Protein AF-A0A921B8Q2-F1 (afdb_monomer_lite)

pLDDT: mean 70.12, std 9.3, range [45.16, 84.38]

Radius of gyration: 13.74 Å; chains: 1; bounding box: 34×38×32 Å

Foldseek 3Di:
DAQDQDPVPGKGWDFDQDPVGTAIEIETFHPVLCVVQPNDCVVPDPPFDKDWDWAWDPVPDSPNYTYTYTAWIAGPVRDITGRDDPPPPPDDPCSPVPDDDDD

Secondary structure (DSSP, 8-state):
------TTTEEEEEEEEETTEEEEEEEEE-HHHHHHTT--TTTS-TT---EEEEEE-TT---SS-EEEEEEEEE-TTS-EEE-SPTTSS---SS-STTSPPP-

Sequence (103 aa):
MKVEWINPPAWVHVEVEDERGKTSGWLKAAPNTLIRNGITKTTLVPGTVIIVRGYQSKGGLCLPICIANGRDVTFPDGSKVFMGSSGTGAPRDGADPRESKRK

Structure (mmCIF, N/CA/C/O backbone):
data_AF-A0A921B8Q2-F1
#
_entry.id   AF-A0A921B8Q2-F1
#
loop_
_atom_site.group_PDB
_atom_site.id
_atom_site.type_symbol
_atom_site.label_atom_id
_atom_site.label_alt_id
_atom_site.label_comp_id
_atom_site.label_asym_id
_atom_site.label_entity_id
_atom_site.label_seq_id
_atom_site.pdbx_PDB_ins_code
_atom_site.Cartn_x
_atom_site.Cartn_y
_atom_site.Cartn_z
_atom_site.occupancy
_atom_site.B_iso_or_equiv
_atom_site.auth_seq_id
_atom_site.auth_comp_id
_atom_site.auth_asym_id
_atom_site.auth_atom_id
_atom_site.pdbx_PDB_model_num
ATOM 1 N N . MET A 1 1 ? -11.902 7.159 -3.413 1.00 52.06 1 MET A N 1
ATOM 2 C CA . MET A 1 1 ? -10.447 6.918 -3.252 1.00 52.06 1 MET A CA 1
ATOM 3 C C . MET A 1 1 ? -9.637 7.972 -4.011 1.00 52.06 1 MET A C 1
ATOM 5 O O . MET A 1 1 ? -9.746 8.042 -5.232 1.00 52.06 1 MET A O 1
ATOM 9 N N . LYS A 1 2 ? -8.827 8.786 -3.315 1.00 50.47 2 LYS A N 1
ATOM 10 C CA . LYS A 1 2 ? -7.986 9.847 -3.908 1.00 50.47 2 LYS A CA 1
ATOM 11 C C . LYS A 1 2 ? -6.516 9.590 -3.583 1.00 50.47 2 LYS A C 1
ATOM 13 O O . LYS A 1 2 ? -6.133 9.734 -2.439 1.00 50.47 2 LYS A O 1
ATOM 18 N N . VAL A 1 3 ? -5.694 9.258 -4.573 1.00 51.34 3 VAL A N 1
ATOM 19 C CA . VAL A 1 3 ? -4.275 8.923 -4.366 1.00 51.34 3 VAL A CA 1
ATOM 20 C C . VAL A 1 3 ? -3.416 10.169 -4.588 1.00 51.34 3 VAL A C 1
ATOM 22 O O . VAL A 1 3 ? -3.277 10.633 -5.719 1.00 51.34 3 VAL A O 1
ATOM 25 N N . GLU A 1 4 ? -2.833 10.719 -3.522 1.00 53.28 4 GLU A N 1
ATOM 26 C CA . GLU A 1 4 ? -1.941 11.883 -3.600 1.00 53.28 4 GLU A CA 1
ATOM 27 C C . GLU A 1 4 ? -0.479 11.485 -3.418 1.00 53.28 4 GLU A C 1
ATOM 29 O O . GLU A 1 4 ? -0.020 11.262 -2.307 1.00 53.28 4 GLU A O 1
ATOM 34 N N . TRP A 1 5 ? 0.271 11.456 -4.518 1.00 53.69 5 TRP A N 1
ATOM 35 C CA . TRP A 1 5 ? 1.705 11.172 -4.523 1.00 53.69 5 TRP A CA 1
ATOM 36 C C . TRP A 1 5 ? 2.518 12.353 -3.971 1.00 53.69 5 TRP A C 1
ATOM 38 O O . TRP A 1 5 ? 3.103 13.121 -4.738 1.00 53.69 5 TRP A O 1
ATOM 48 N N . ILE A 1 6 ? 2.559 12.508 -2.651 1.00 48.81 6 ILE A N 1
ATOM 49 C CA . ILE A 1 6 ? 3.406 13.503 -1.975 1.00 48.81 6 ILE A CA 1
ATOM 50 C C . ILE A 1 6 ? 4.785 12.873 -1.721 1.00 48.81 6 ILE A C 1
ATOM 52 O O . ILE A 1 6 ? 4.862 11.750 -1.250 1.00 48.81 6 ILE A O 1
ATOM 56 N N . ASN A 1 7 ? 5.875 13.549 -2.079 1.00 45.16 7 ASN A N 1
ATOM 57 C CA . ASN A 1 7 ? 7.258 13.041 -2.093 1.00 45.16 7 ASN A CA 1
ATOM 58 C C . ASN A 1 7 ? 8.128 13.692 -0.992 1.00 45.16 7 ASN A C 1
ATOM 60 O O . ASN A 1 7 ? 7.954 14.886 -0.764 1.00 45.16 7 ASN A O 1
ATOM 64 N N . PRO A 1 8 ? 9.181 13.024 -0.472 1.00 55.38 8 PRO A N 1
ATOM 65 C CA . PRO A 1 8 ? 9.198 11.727 0.195 1.00 55.38 8 PRO A CA 1
ATOM 66 C C . PRO A 1 8 ? 8.953 11.880 1.710 1.00 55.38 8 PRO A C 1
ATOM 68 O O . PRO A 1 8 ? 9.438 12.833 2.325 1.00 55.38 8 PRO A O 1
ATOM 71 N N . PRO A 1 9 ? 8.274 10.909 2.351 1.00 53.59 9 PRO A N 1
ATOM 72 C CA . PRO A 1 9 ? 7.857 9.590 1.842 1.00 53.59 9 PRO A CA 1
ATOM 73 C C . PRO A 1 9 ? 6.583 9.639 0.979 1.00 53.59 9 PRO A C 1
ATOM 75 O O . PRO A 1 9 ? 5.805 10.566 1.146 1.00 53.59 9 PRO A O 1
ATOM 78 N N . ALA A 1 10 ? 6.367 8.654 0.085 1.00 63.06 10 ALA A N 1
ATOM 79 C CA . ALA A 1 10 ? 5.138 8.562 -0.713 1.00 63.06 10 ALA A CA 1
ATOM 80 C C . ALA A 1 10 ? 3.954 8.267 0.207 1.00 63.06 10 ALA A C 1
ATOM 82 O O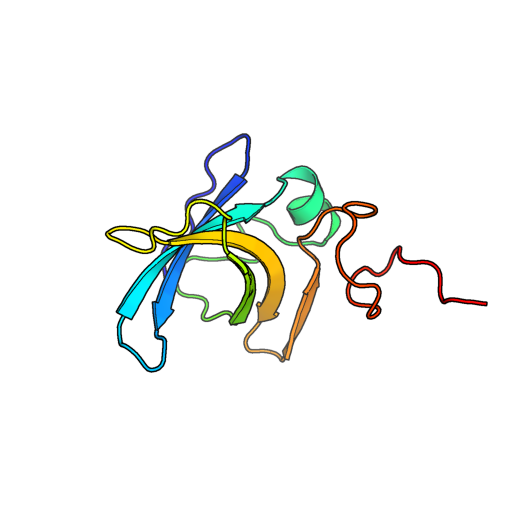 . ALA A 1 10 ? 3.896 7.222 0.862 1.00 63.06 10 ALA A O 1
ATOM 83 N N . TRP A 1 11 ? 3.018 9.201 0.245 1.00 66.81 11 TRP A N 1
ATOM 84 C CA . TRP A 1 11 ? 1.729 9.002 0.878 1.00 66.81 11 TRP A CA 1
ATOM 85 C C . TRP A 1 11 ? 0.725 8.540 -0.179 1.00 66.81 11 TRP A C 1
ATOM 87 O O . TRP A 1 11 ? 0.811 8.913 -1.343 1.00 66.81 11 TRP A O 1
ATOM 97 N N . VAL A 1 12 ? -0.195 7.669 0.204 1.00 67.12 12 VAL A N 1
ATOM 98 C CA . VAL A 1 12 ? -1.326 7.237 -0.612 1.00 67.12 12 VAL A CA 1
ATOM 99 C C . VAL A 1 12 ? -2.544 7.436 0.268 1.00 67.12 12 VAL A C 1
ATOM 101 O O . VAL A 1 12 ? -2.691 6.769 1.290 1.00 67.12 12 VAL A O 1
ATOM 104 N N . HIS A 1 13 ? -3.394 8.391 -0.088 1.00 68.19 13 HIS A N 1
ATOM 105 C CA . HIS A 1 13 ? -4.659 8.573 0.603 1.00 68.19 13 HIS A CA 1
ATOM 106 C C . HIS A 1 13 ? -5.672 7.557 0.064 1.00 68.19 13 HIS A C 1
ATOM 108 O O . HIS A 1 13 ? -5.804 7.333 -1.143 1.00 68.19 13 HIS A O 1
ATOM 114 N N . VAL A 1 14 ? -6.333 6.864 0.980 1.00 67.31 14 VAL A N 1
ATOM 115 C CA . VAL A 1 14 ? -7.283 5.800 0.680 1.00 67.31 14 VAL A CA 1
ATOM 116 C C . VAL A 1 14 ? -8.532 6.076 1.495 1.00 67.31 14 VAL A C 1
ATOM 118 O O . VAL A 1 14 ? -8.474 6.265 2.704 1.00 67.31 14 VAL A O 1
ATOM 121 N N . GLU A 1 15 ? -9.676 6.101 0.827 1.00 64.81 15 GLU A N 1
ATOM 122 C CA . GLU A 1 15 ? -10.954 6.026 1.528 1.00 64.81 15 GLU A CA 1
ATOM 123 C C . GLU A 1 15 ? -11.223 4.544 1.738 1.00 64.81 15 GLU A C 1
ATOM 125 O O . GLU A 1 15 ? -11.320 3.790 0.769 1.00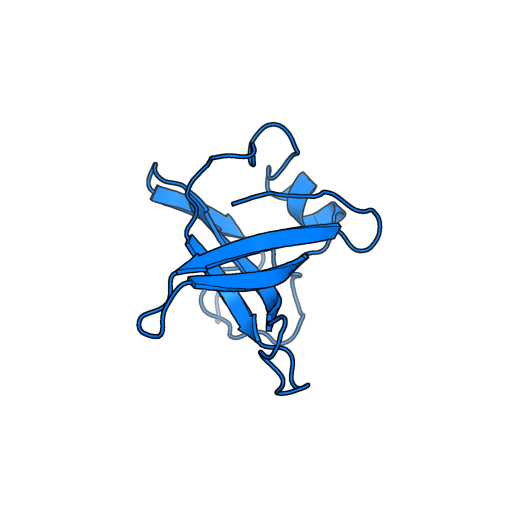 64.81 15 GLU A O 1
ATOM 130 N N . VAL A 1 16 ? -11.241 4.130 2.996 1.00 63.62 16 VAL A N 1
ATOM 131 C CA . VAL A 1 16 ? -11.435 2.747 3.410 1.00 63.62 16 VAL A CA 1
ATOM 132 C C . VAL A 1 16 ? -12.883 2.608 3.855 1.00 63.62 16 VAL A C 1
ATOM 134 O O . VAL A 1 16 ? -13.315 3.271 4.792 1.00 63.62 16 VAL A O 1
ATOM 137 N N . GLU A 1 17 ? -13.647 1.757 3.184 1.00 60.16 17 GLU A N 1
ATOM 138 C CA . GLU A 1 17 ? -14.920 1.270 3.712 1.00 60.16 17 GLU A CA 1
ATOM 139 C C . GLU A 1 17 ? -14.627 0.012 4.523 1.00 60.16 17 GLU A C 1
ATOM 141 O O . GLU A 1 17 ? -14.225 -1.005 3.963 1.00 60.16 17 GLU A O 1
ATOM 146 N N . ASP A 1 18 ? -14.753 0.114 5.844 1.00 58.28 18 ASP A N 1
ATOM 147 C CA . ASP A 1 18 ? -14.668 -1.026 6.759 1.00 58.28 18 ASP A CA 1
ATOM 148 C C . ASP A 1 18 ? -16.080 -1.410 7.236 1.00 58.28 18 ASP A C 1
ATOM 150 O O . ASP A 1 18 ? -17.040 -0.658 7.042 1.00 58.28 18 ASP A O 1
ATOM 154 N N . GLU A 1 19 ? -16.221 -2.540 7.928 1.00 55.88 19 GLU A N 1
ATOM 155 C CA . GLU A 1 19 ? -17.482 -2.999 8.540 1.00 55.88 19 GLU A CA 1
ATOM 156 C C . GLU A 1 19 ? -18.081 -1.967 9.519 1.00 55.88 19 GLU A C 1
ATOM 158 O O . GLU A 1 19 ? -19.263 -2.015 9.853 1.00 55.88 19 GLU A O 1
ATOM 163 N N . ARG A 1 20 ? -17.265 -1.004 9.967 1.00 59.06 20 ARG A N 1
ATOM 164 C CA . ARG A 1 20 ? -17.637 0.101 10.864 1.00 59.06 20 ARG A CA 1
ATOM 165 C C . ARG A 1 20 ? -18.008 1.402 10.135 1.00 59.06 20 ARG A C 1
ATOM 167 O O . ARG A 1 20 ? -18.337 2.381 10.801 1.00 59.06 20 ARG A O 1
ATOM 174 N N . GLY A 1 21 ? -17.960 1.430 8.800 1.00 60.84 21 GLY A N 1
ATOM 175 C CA . GLY A 1 21 ? -18.286 2.587 7.955 1.00 60.84 21 GLY A CA 1
ATOM 176 C C . GLY A 1 21 ? -17.110 3.123 7.121 1.00 60.84 21 GLY A C 1
ATOM 177 O O . GLY A 1 21 ? -16.020 2.552 7.089 1.00 60.84 21 GLY A O 1
ATOM 178 N N . LYS A 1 22 ? -17.335 4.252 6.430 1.00 60.06 22 LYS A N 1
ATOM 179 C CA . LYS A 1 22 ? -16.315 4.966 5.636 1.00 60.06 22 LYS A CA 1
ATOM 180 C C . LYS A 1 22 ? -15.324 5.681 6.563 1.00 60.06 22 LYS A C 1
ATOM 182 O O . LYS A 1 22 ? -15.705 6.611 7.267 1.00 60.06 22 LYS A O 1
ATOM 187 N N . THR A 1 23 ? -14.055 5.293 6.517 1.00 64.44 23 THR A N 1
ATOM 188 C CA . THR A 1 23 ? -12.941 5.936 7.224 1.00 64.44 23 THR A CA 1
ATOM 189 C C . THR A 1 23 ? -11.880 6.394 6.228 1.00 64.44 23 THR A C 1
ATOM 191 O O . THR A 1 23 ? -11.488 5.656 5.327 1.00 64.44 23 THR A O 1
ATOM 194 N N . SER A 1 24 ? -11.364 7.607 6.399 1.00 65.31 24 SER A N 1
ATOM 195 C CA . SER A 1 24 ? -10.249 8.109 5.592 1.00 65.31 24 SER A CA 1
ATOM 196 C C . SER A 1 24 ? -8.918 7.659 6.198 1.00 65.31 24 SER A C 1
ATOM 198 O O . SER A 1 24 ? -8.618 7.923 7.366 1.00 65.31 24 SER A O 1
ATOM 200 N N . GLY A 1 25 ? -8.116 6.951 5.407 1.00 69.94 25 GLY A N 1
ATOM 201 C CA . GLY A 1 25 ? -6.835 6.387 5.806 1.00 69.94 25 GLY A CA 1
ATOM 202 C C . GLY A 1 25 ? -5.687 6.918 4.957 1.00 69.94 25 GLY A C 1
ATOM 203 O O . GLY A 1 25 ? -5.780 7.040 3.738 1.00 69.94 25 GLY A O 1
ATOM 204 N 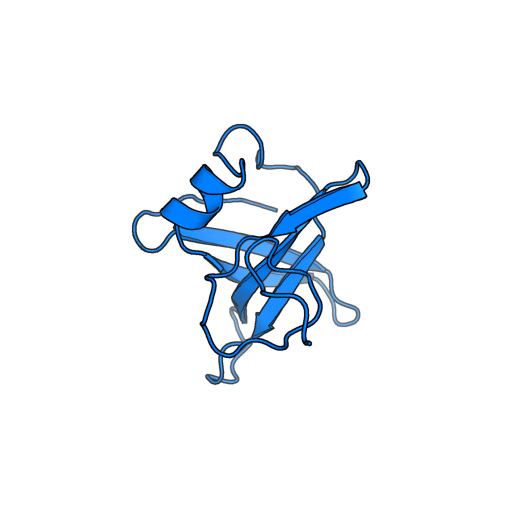N . TRP A 1 26 ? -4.566 7.206 5.599 1.00 72.56 26 TRP A N 1
ATOM 205 C CA . TRP A 1 26 ? -3.311 7.504 4.935 1.00 72.56 26 TRP A CA 1
ATOM 206 C C . TRP A 1 26 ? -2.390 6.300 5.016 1.00 72.56 26 TRP A C 1
ATOM 208 O O . TRP A 1 26 ? -2.041 5.808 6.092 1.00 72.56 26 TRP A O 1
ATOM 218 N N . LEU A 1 27 ? -1.974 5.845 3.847 1.00 74.81 27 LEU A N 1
ATOM 219 C CA . LEU A 1 27 ? -1.032 4.766 3.688 1.00 74.81 27 LEU A CA 1
ATOM 220 C C . LEU A 1 27 ? 0.337 5.342 3.350 1.00 74.81 27 LEU A C 1
ATOM 222 O O . LEU A 1 27 ? 0.489 6.134 2.421 1.00 74.81 27 LEU A O 1
ATOM 226 N N . LYS A 1 28 ? 1.349 4.920 4.091 1.00 74.75 28 LYS A N 1
ATOM 227 C CA . LYS A 1 28 ? 2.736 5.261 3.811 1.00 74.75 28 LYS A CA 1
ATOM 228 C C . LYS A 1 28 ? 3.394 4.130 3.030 1.00 74.75 28 LYS A C 1
ATOM 230 O O . LYS A 1 28 ? 3.318 2.967 3.435 1.00 74.75 28 LYS A O 1
ATOM 235 N N . ALA A 1 29 ? 4.071 4.481 1.943 1.00 72.62 29 ALA A N 1
ATOM 236 C CA . ALA A 1 29 ? 4.864 3.558 1.143 1.00 72.62 29 ALA A CA 1
ATOM 237 C C . ALA A 1 29 ? 6.188 4.207 0.709 1.00 72.62 29 ALA A C 1
ATOM 239 O O . ALA A 1 29 ? 6.325 5.429 0.622 1.00 72.62 29 ALA A O 1
ATOM 240 N N . ALA A 1 30 ? 7.204 3.385 0.454 1.00 74.06 30 ALA A N 1
ATOM 241 C CA . ALA A 1 30 ? 8.482 3.879 -0.046 1.00 74.06 30 ALA A CA 1
ATOM 242 C C . ALA A 1 30 ? 8.380 4.122 -1.568 1.00 74.06 30 ALA A C 1
ATOM 244 O O . ALA A 1 30 ? 8.118 3.166 -2.301 1.00 74.06 30 ALA A O 1
ATOM 245 N N . PRO A 1 31 ? 8.629 5.348 -2.077 1.00 70.62 31 PRO A N 1
ATOM 246 C CA . PRO A 1 31 ? 8.474 5.658 -3.503 1.00 70.62 31 PRO A CA 1
ATOM 247 C C . PRO A 1 31 ? 9.291 4.727 -4.410 1.00 70.62 31 PRO A C 1
ATOM 249 O O . PRO A 1 31 ? 8.785 4.206 -5.401 1.00 70.62 31 PRO A O 1
ATOM 252 N N . ASN A 1 32 ? 10.541 4.454 -4.023 1.00 73.88 32 ASN A N 1
ATOM 253 C CA . ASN A 1 32 ? 11.433 3.563 -4.765 1.00 73.88 32 ASN A CA 1
ATOM 254 C C . ASN A 1 32 ? 10.893 2.131 -4.844 1.00 73.88 32 ASN A C 1
ATOM 256 O O . ASN A 1 32 ? 11.081 1.461 -5.856 1.00 73.88 32 ASN A O 1
ATOM 260 N N . THR A 1 33 ? 10.217 1.662 -3.794 1.00 73.69 33 THR A N 1
ATOM 261 C CA . THR A 1 33 ? 9.592 0.338 -3.774 1.00 73.69 33 THR A CA 1
ATOM 262 C C . THR A 1 33 ? 8.405 0.285 -4.724 1.00 73.69 33 THR A C 1
ATOM 264 O O . THR A 1 33 ? 8.310 -0.652 -5.510 1.00 73.69 33 THR A O 1
ATOM 267 N N . LEU A 1 34 ? 7.540 1.303 -4.694 1.00 75.69 34 LEU A N 1
ATOM 268 C CA . LEU A 1 34 ? 6.383 1.392 -5.585 1.00 75.69 34 LEU A CA 1
ATOM 269 C C . LEU A 1 34 ? 6.817 1.321 -7.052 1.00 75.69 34 LEU A C 1
ATOM 271 O O . LEU A 1 34 ? 6.371 0.436 -7.777 1.00 75.69 34 LEU A O 1
ATOM 275 N N . ILE A 1 35 ? 7.773 2.166 -7.447 1.00 76.25 35 ILE A N 1
ATOM 276 C CA . ILE A 1 35 ? 8.283 2.213 -8.823 1.00 76.25 35 ILE A CA 1
ATOM 277 C C . ILE A 1 35 ? 8.916 0.874 -9.223 1.00 76.25 35 ILE A C 1
ATOM 279 O O . ILE A 1 35 ? 8.611 0.350 -10.291 1.00 76.25 35 ILE A O 1
ATOM 283 N N . ARG A 1 36 ? 9.762 0.285 -8.365 1.00 77.31 36 ARG A N 1
ATOM 284 C CA . ARG A 1 36 ? 10.415 -1.010 -8.647 1.00 77.31 36 ARG A CA 1
ATOM 285 C C . ARG A 1 36 ? 9.430 -2.158 -8.823 1.00 77.31 36 ARG A C 1
ATOM 287 O O . ARG A 1 36 ? 9.760 -3.121 -9.505 1.00 77.31 36 ARG A O 1
ATOM 294 N N . ASN A 1 37 ? 8.263 -2.066 -8.198 1.00 76.62 37 ASN A N 1
ATOM 295 C CA . ASN A 1 37 ? 7.236 -3.095 -8.272 1.00 76.62 37 ASN A CA 1
ATOM 296 C C . ASN A 1 37 ? 6.127 -2.738 -9.287 1.00 76.62 37 ASN A C 1
ATOM 298 O O . ASN A 1 37 ? 5.110 -3.417 -9.333 1.00 76.62 37 ASN A O 1
ATOM 302 N N . GLY A 1 38 ? 6.315 -1.704 -10.119 1.00 74.88 38 GLY A N 1
ATOM 303 C CA . GLY A 1 38 ? 5.379 -1.335 -11.191 1.00 74.88 38 GLY A CA 1
ATOM 304 C C . GLY A 1 38 ? 4.175 -0.498 -10.741 1.00 74.88 38 GLY A C 1
ATOM 305 O O . GLY A 1 38 ? 3.273 -0.229 -11.535 1.00 74.88 38 GLY A O 1
ATOM 306 N N . ILE A 1 39 ? 4.158 -0.039 -9.487 1.00 74.94 39 ILE A N 1
ATOM 307 C CA . ILE A 1 39 ? 3.165 0.919 -8.999 1.00 74.94 39 ILE A CA 1
ATOM 308 C C . ILE A 1 39 ? 3.663 2.325 -9.330 1.00 74.94 39 ILE A C 1
ATOM 310 O O . ILE A 1 39 ? 4.573 2.862 -8.697 1.00 74.94 39 ILE A O 1
ATOM 314 N N . THR A 1 40 ? 3.046 2.936 -10.328 1.00 71.75 40 THR A N 1
ATOM 315 C CA . THR A 1 40 ? 3.323 4.290 -10.790 1.00 71.75 40 THR A CA 1
ATOM 316 C C . THR A 1 40 ? 2.042 5.116 -10.724 1.00 71.75 40 THR A C 1
ATOM 318 O O . THR A 1 40 ? 0.943 4.600 -10.506 1.00 71.75 40 THR A O 1
ATOM 321 N N . LYS A 1 41 ? 2.161 6.425 -10.966 1.00 66.81 41 LYS A N 1
ATOM 322 C CA . LYS A 1 41 ? 1.000 7.321 -11.088 1.00 66.81 41 LYS A CA 1
ATOM 323 C C . LYS A 1 41 ? 0.005 6.876 -12.168 1.00 66.81 41 LYS A C 1
ATOM 325 O O . LYS A 1 41 ? -1.159 7.247 -12.093 1.00 66.81 41 LYS A O 1
ATOM 330 N N . THR A 1 42 ? 0.464 6.119 -13.166 1.00 69.50 42 THR A N 1
ATOM 331 C CA . THR A 1 42 ? -0.366 5.638 -14.276 1.00 69.50 42 THR A CA 1
ATOM 332 C C . THR A 1 42 ? -1.032 4.298 -13.989 1.00 69.50 42 THR A C 1
ATOM 334 O O . THR A 1 42 ? -2.058 4.016 -14.594 1.00 69.50 42 THR A O 1
ATOM 337 N N . THR A 1 43 ? -0.487 3.473 -13.089 1.00 70.12 43 THR A N 1
ATOM 338 C CA . THR A 1 43 ? -1.114 2.195 -12.712 1.00 70.12 43 THR A CA 1
ATOM 339 C C . THR A 1 43 ? -2.082 2.356 -11.544 1.00 70.12 43 THR A C 1
ATOM 341 O O . THR A 1 43 ? -3.113 1.692 -11.498 1.00 70.12 43 THR A O 1
ATOM 344 N N . LEU A 1 44 ? -1.807 3.290 -10.630 1.00 70.00 44 LEU A N 1
ATOM 345 C CA . LEU A 1 44 ? -2.666 3.600 -9.488 1.00 70.00 44 LEU A CA 1
ATOM 346 C C . LEU A 1 44 ? -3.411 4.926 -9.723 1.00 70.00 44 LEU A C 1
ATOM 348 O O . LEU A 1 44 ? -3.139 5.942 -9.076 1.00 70.00 44 LEU A O 1
ATOM 352 N N . VAL A 1 45 ? -4.316 4.919 -10.709 1.00 68.38 45 VAL A N 1
ATOM 353 C CA . VAL A 1 45 ? -5.122 6.094 -11.076 1.00 68.38 45 VAL A CA 1
ATOM 354 C C . VAL A 1 45 ? -6.214 6.383 -10.035 1.00 68.38 45 VAL A C 1
ATOM 356 O O . VAL A 1 45 ? -6.772 5.455 -9.441 1.00 68.38 45 VAL A O 1
ATOM 359 N N . PRO A 1 46 ? -6.553 7.664 -9.787 1.00 66.50 46 PRO A N 1
ATOM 360 C CA . PRO A 1 46 ? -7.712 8.016 -8.974 1.00 66.50 46 PRO A CA 1
ATOM 361 C C . PRO A 1 46 ? -8.990 7.364 -9.520 1.00 66.50 46 PRO A C 1
ATOM 363 O O . PRO A 1 46 ? -9.240 7.404 -10.721 1.00 66.50 46 PRO A O 1
ATOM 366 N N . GLY A 1 47 ? -9.794 6.774 -8.634 1.00 65.94 47 GLY A N 1
ATOM 367 C CA . GLY A 1 47 ? -11.004 6.031 -9.008 1.00 65.94 47 GLY A CA 1
ATOM 368 C C . GLY A 1 47 ? -10.816 4.515 -9.134 1.00 65.94 47 GLY A C 1
ATOM 369 O O . GLY A 1 47 ? -11.814 3.798 -9.117 1.00 65.94 47 GLY A O 1
ATOM 370 N N . THR A 1 48 ? -9.581 4.001 -9.174 1.00 72.31 48 THR A N 1
ATOM 371 C CA . THR A 1 48 ? -9.346 2.551 -9.089 1.00 72.31 48 THR A CA 1
ATOM 372 C C . THR A 1 48 ? -9.703 2.046 -7.697 1.00 72.31 48 THR A C 1
ATOM 374 O O . THR A 1 48 ? -9.169 2.526 -6.700 1.00 72.31 48 THR A O 1
ATOM 377 N N . VAL A 1 49 ? -10.581 1.047 -7.628 1.00 74.00 49 VAL A N 1
ATOM 378 C CA . VAL A 1 49 ? -10.870 0.328 -6.385 1.00 74.00 49 VAL A CA 1
ATOM 379 C C . VAL A 1 49 ? -9.756 -0.686 -6.162 1.00 74.00 49 VAL A C 1
ATOM 381 O O . VAL A 1 49 ? -9.549 -1.564 -6.989 1.00 74.00 49 VAL A O 1
ATOM 384 N N . ILE A 1 50 ? -9.018 -0.570 -5.065 1.00 76.69 50 ILE A N 1
ATOM 385 C CA . ILE A 1 50 ? -7.969 -1.531 -4.713 1.00 76.69 50 ILE A CA 1
ATOM 386 C C . ILE A 1 50 ? -8.178 -2.045 -3.298 1.00 76.69 50 ILE A C 1
ATOM 388 O O . ILE A 1 50 ? -8.712 -1.343 -2.441 1.00 76.69 50 ILE A O 1
ATOM 392 N N . ILE A 1 51 ? -7.695 -3.255 -3.041 1.00 79.69 51 ILE A N 1
ATOM 393 C CA . ILE A 1 51 ? -7.621 -3.805 -1.689 1.00 79.69 51 ILE A CA 1
ATOM 394 C C . ILE A 1 51 ? -6.198 -3.599 -1.194 1.00 79.69 51 ILE A C 1
ATOM 396 O O . ILE A 1 51 ? -5.249 -4.099 -1.800 1.00 79.69 51 ILE A O 1
ATOM 400 N N . VAL A 1 52 ? -6.051 -2.874 -0.089 1.00 77.62 52 VAL A N 1
ATOM 401 C CA . VAL A 1 52 ? -4.749 -2.628 0.531 1.00 77.62 52 VAL A CA 1
ATOM 402 C C . VAL A 1 52 ? -4.626 -3.465 1.792 1.00 77.62 52 VAL A C 1
ATOM 404 O O . VAL A 1 52 ? -5.443 -3.350 2.704 1.00 77.62 52 VAL A O 1
ATOM 407 N N . ARG A 1 53 ? -3.572 -4.274 1.877 1.00 79.75 53 ARG A N 1
ATOM 408 C CA . ARG A 1 53 ? -3.131 -4.869 3.139 1.00 79.75 53 ARG A CA 1
ATOM 409 C C . ARG A 1 53 ? -2.001 -4.037 3.708 1.00 79.75 53 ARG A C 1
ATOM 411 O O . ARG A 1 53 ? -1.052 -3.679 3.010 1.00 79.75 53 ARG A O 1
ATOM 418 N N . GLY A 1 54 ? -2.093 -3.737 4.993 1.00 79.81 54 GLY A N 1
ATOM 419 C CA . GLY A 1 54 ? -1.118 -2.913 5.682 1.00 79.81 54 GLY A CA 1
ATOM 420 C C . GLY A 1 54 ? -1.164 -3.102 7.187 1.00 79.81 54 GLY A C 1
ATOM 421 O O . GLY A 1 54 ? -2.039 -3.777 7.724 1.00 79.81 54 GLY A O 1
ATOM 422 N N . TYR A 1 55 ? -0.196 -2.491 7.856 1.00 78.50 55 TYR A N 1
ATOM 423 C CA . TYR A 1 55 ? -0.073 -2.506 9.306 1.00 78.50 55 TYR A CA 1
ATOM 424 C C . TYR A 1 55 ? -0.422 -1.130 9.848 1.00 78.50 55 TYR A C 1
ATOM 426 O O . TYR A 1 55 ? 0.207 -0.135 9.475 1.00 78.50 55 TYR A O 1
ATOM 434 N N . GLN A 1 56 ? -1.413 -1.071 10.733 1.00 75.81 56 GLN A N 1
ATOM 435 C CA . GLN A 1 56 ? -1.783 0.161 11.415 1.00 75.81 56 GLN A CA 1
ATOM 436 C C . GLN A 1 56 ? -0.594 0.702 12.221 1.00 75.81 56 GLN A C 1
ATOM 438 O O . GLN A 1 56 ? 0.176 -0.050 12.825 1.00 75.81 56 GLN A O 1
ATOM 443 N N . SER A 1 57 ? -0.432 2.023 12.222 1.00 73.75 57 SER A N 1
ATOM 444 C CA . SER A 1 57 ? 0.553 2.688 13.067 1.00 73.75 57 SER A CA 1
ATOM 445 C C . SER A 1 57 ? 0.276 2.405 14.546 1.00 73.75 57 SER A C 1
ATOM 447 O O . SER A 1 57 ? -0.870 2.427 14.994 1.00 73.75 57 SER A O 1
ATOM 449 N N . LYS A 1 58 ? 1.343 2.223 15.334 1.00 68.06 58 LYS A N 1
ATOM 450 C CA . LYS A 1 58 ? 1.262 2.016 16.792 1.00 68.06 58 LYS A CA 1
ATOM 451 C C . LYS A 1 58 ? 0.650 3.199 17.552 1.00 68.06 58 LYS A C 1
ATOM 453 O O . LYS A 1 58 ? 0.308 3.043 18.715 1.00 68.06 58 LYS A O 1
ATOM 458 N N . GLY A 1 59 ? 0.510 4.362 16.910 1.00 66.50 59 GLY A N 1
ATOM 459 C CA . GLY A 1 59 ? -0.078 5.563 17.509 1.00 66.50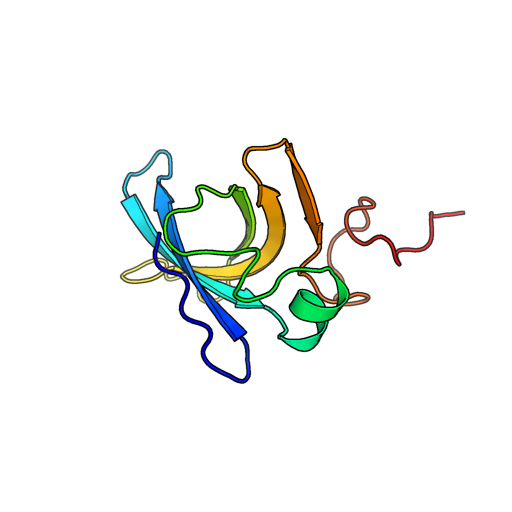 59 GLY A CA 1
ATOM 460 C C . GLY A 1 59 ? -1.557 5.437 17.896 1.00 66.50 59 GLY A C 1
ATOM 461 O O . GLY A 1 59 ? -2.074 6.350 18.528 1.00 66.50 59 GLY A O 1
ATOM 462 N N . GLY A 1 60 ? -2.237 4.341 17.530 1.00 56.62 60 G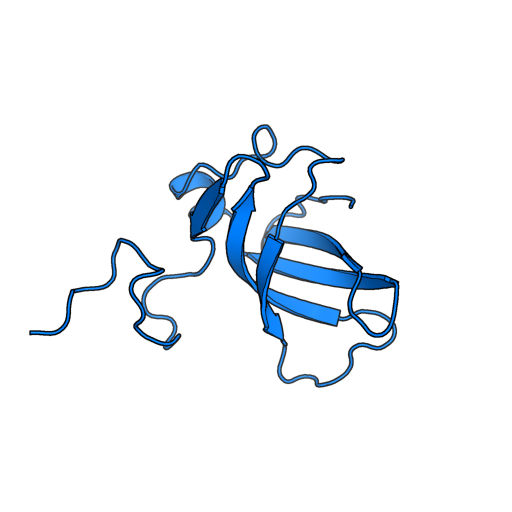LY A N 1
ATOM 463 C CA . GLY A 1 60 ? -3.538 3.929 18.082 1.00 56.62 60 GLY A CA 1
ATOM 464 C C . GLY A 1 60 ? -4.748 4.795 17.714 1.00 56.62 60 GLY A C 1
ATOM 465 O O . GLY A 1 60 ? -5.882 4.337 17.818 1.00 56.62 60 GLY A O 1
ATOM 466 N N . LEU A 1 61 ? -4.540 6.020 17.238 1.00 58.66 61 LEU A N 1
ATOM 467 C CA . LEU A 1 61 ? -5.609 6.942 16.882 1.00 58.66 61 LEU A CA 1
ATOM 468 C C . LEU A 1 61 ? -5.951 6.795 15.399 1.00 58.66 61 LEU A C 1
ATOM 470 O O . LEU A 1 61 ? -5.204 7.211 14.520 1.00 58.66 61 LEU A O 1
ATOM 474 N N . CYS A 1 62 ? -7.106 6.181 15.154 1.00 64.12 62 CYS A N 1
ATOM 475 C CA . CYS A 1 62 ? -7.809 6.150 13.870 1.00 64.12 62 CYS A CA 1
ATOM 476 C C . CYS A 1 62 ? -8.890 7.245 13.798 1.00 64.12 62 CYS A C 1
ATOM 478 O O . CYS A 1 62 ? -9.913 7.088 13.142 1.00 64.12 62 CYS A O 1
ATOM 480 N N . LEU A 1 63 ? -8.689 8.344 14.529 1.00 62.00 63 LEU A N 1
ATOM 481 C CA . LEU A 1 63 ? -9.630 9.453 14.640 1.00 62.00 63 LEU A CA 1
ATOM 482 C C . LEU A 1 63 ? -8.836 10.767 14.601 1.00 62.00 63 LEU A C 1
ATOM 484 O O . LEU A 1 63 ? -7.971 10.953 15.458 1.00 62.00 63 LEU A O 1
ATOM 488 N N . PRO A 1 64 ? -9.073 11.673 13.634 1.00 65.75 64 PRO A N 1
ATOM 489 C CA . PRO A 1 64 ? -9.996 11.573 12.491 1.00 65.75 64 PRO A CA 1
ATOM 490 C C . PRO A 1 64 ? -9.427 10.785 11.293 1.00 65.75 64 PRO A C 1
ATOM 492 O O . PRO A 1 64 ? -10.111 10.616 10.289 1.00 65.75 64 PRO A O 1
ATOM 495 N N . ILE A 1 65 ? -8.164 10.357 11.369 1.00 69.06 65 ILE A N 1
ATOM 496 C CA . ILE A 1 65 ? -7.399 9.781 10.261 1.00 69.06 65 ILE A CA 1
ATOM 497 C C . ILE A 1 65 ? -6.674 8.525 10.746 1.00 69.06 65 ILE A C 1
ATOM 499 O O . ILE A 1 65 ? -5.927 8.580 11.721 1.00 69.06 65 ILE A O 1
ATOM 503 N N . CYS A 1 66 ? -6.826 7.410 10.034 1.00 72.81 66 CYS A N 1
ATOM 504 C CA . CYS A 1 66 ? -5.989 6.231 10.245 1.00 72.81 66 CYS A CA 1
ATOM 505 C C . CYS A 1 66 ? -4.663 6.375 9.501 1.00 72.81 66 CYS A C 1
ATOM 507 O O . CYS A 1 66 ? -4.652 6.682 8.314 1.00 72.81 66 CYS A O 1
ATOM 509 N N . ILE A 1 67 ? -3.543 6.081 10.160 1.00 76.75 67 ILE A N 1
ATOM 510 C CA . ILE A 1 67 ? -2.239 5.975 9.494 1.00 76.75 67 ILE A CA 1
ATOM 511 C C . ILE A 1 67 ? -1.817 4.510 9.485 1.00 76.75 67 ILE A C 1
ATOM 513 O O . ILE A 1 67 ? -1.781 3.865 10.535 1.00 76.75 67 ILE A O 1
ATOM 517 N N . ALA A 1 68 ? -1.455 3.994 8.315 1.00 77.44 68 ALA A N 1
ATOM 518 C CA . ALA A 1 68 ? -0.968 2.632 8.140 1.00 77.44 68 ALA A CA 1
ATOM 519 C C . ALA A 1 68 ? 0.262 2.588 7.226 1.00 77.44 68 ALA A C 1
ATOM 521 O O . ALA A 1 68 ? 0.451 3.437 6.357 1.00 77.44 68 ALA A O 1
ATOM 522 N N . ASN A 1 69 ? 1.103 1.573 7.402 1.00 78.69 69 ASN A N 1
ATOM 523 C CA . ASN A 1 69 ? 2.140 1.228 6.434 1.00 78.69 69 ASN A CA 1
ATOM 524 C C . ASN A 1 69 ? 1.596 0.182 5.467 1.00 78.69 69 ASN A C 1
ATOM 526 O O . ASN A 1 69 ? 1.110 -0.865 5.899 1.00 78.69 69 ASN A O 1
ATOM 530 N N . GLY A 1 70 ? 1.702 0.452 4.170 1.00 77.56 70 GLY A N 1
ATOM 531 C CA . GLY A 1 70 ? 1.271 -0.480 3.136 1.00 77.56 70 GLY A CA 1
ATOM 532 C C . GLY A 1 70 ? 2.208 -1.662 2.981 1.00 77.56 70 GLY A C 1
ATOM 533 O O . GLY A 1 70 ? 3.430 -1.515 3.020 1.00 77.56 70 GLY A O 1
ATOM 534 N N . ARG A 1 71 ? 1.623 -2.841 2.788 1.00 82.38 71 ARG A N 1
ATOM 535 C CA . ARG A 1 71 ? 2.341 -4.086 2.538 1.00 82.38 71 ARG A CA 1
ATOM 536 C C . ARG A 1 71 ? 2.148 -4.554 1.108 1.00 82.38 71 ARG A C 1
ATOM 538 O O . ARG A 1 71 ? 3.134 -4.738 0.401 1.00 82.38 71 ARG A O 1
ATOM 545 N N . ASP A 1 72 ? 0.902 -4.718 0.689 1.00 82.75 72 ASP A N 1
ATOM 546 C CA . ASP A 1 72 ? 0.535 -5.167 -0.647 1.00 82.75 72 ASP A CA 1
ATOM 547 C C . ASP A 1 72 ? -0.771 -4.519 -1.105 1.00 82.75 72 ASP A C 1
ATOM 549 O O . ASP A 1 72 ? -1.633 -4.154 -0.301 1.00 82.75 72 ASP A O 1
ATOM 553 N N . VAL A 1 73 ? -0.884 -4.363 -2.419 1.00 80.19 73 VAL A N 1
ATOM 554 C CA . VAL A 1 73 ? -2.086 -3.902 -3.106 1.00 80.19 73 VAL A CA 1
ATOM 555 C C . VAL A 1 73 ? -2.581 -5.000 -4.019 1.00 80.19 73 VAL A C 1
ATOM 557 O O . VAL A 1 73 ? -1.804 -5.592 -4.761 1.00 80.19 73 VAL A O 1
ATOM 560 N N . THR A 1 74 ? -3.884 -5.249 -3.970 1.00 84.12 74 THR A N 1
ATOM 561 C CA . THR A 1 74 ? -4.592 -6.097 -4.927 1.00 84.12 74 THR A CA 1
ATOM 562 C C . THR A 1 74 ? -5.458 -5.215 -5.813 1.00 84.12 74 THR A C 1
ATOM 564 O O . THR A 1 74 ? -6.259 -4.427 -5.303 1.00 84.12 74 THR A O 1
ATOM 567 N N . PHE A 1 75 ? -5.287 -5.344 -7.121 1.00 83.62 75 PHE A N 1
ATOM 568 C CA . PHE A 1 75 ? -6.081 -4.651 -8.129 1.00 83.62 75 PHE A CA 1
ATOM 569 C C . PHE A 1 75 ? -7.374 -5.426 -8.449 1.00 83.62 75 PHE A C 1
ATOM 571 O O . PHE A 1 75 ? -7.476 -6.612 -8.117 1.00 83.62 75 PHE A O 1
ATOM 578 N N . PRO A 1 76 ? -8.369 -4.790 -9.101 1.00 79.69 76 PRO A N 1
ATOM 579 C CA . PRO A 1 76 ? -9.625 -5.444 -9.486 1.00 79.69 76 PRO A CA 1
ATOM 580 C C . PRO A 1 76 ? -9.458 -6.671 -10.384 1.00 79.69 76 PRO A C 1
ATOM 582 O O . PRO A 1 76 ? -10.288 -7.572 -10.350 1.00 79.69 76 PRO A O 1
ATOM 585 N N . ASP A 1 77 ? -8.388 -6.711 -11.180 1.00 82.56 77 ASP A N 1
ATOM 586 C CA . ASP A 1 77 ? -8.044 -7.842 -12.049 1.00 82.56 77 ASP A CA 1
ATOM 587 C C . ASP A 1 77 ? -7.457 -9.043 -11.278 1.00 82.56 77 ASP A C 1
ATOM 589 O O . ASP A 1 77 ? -7.123 -10.066 -11.871 1.00 82.56 77 ASP A O 1
ATOM 593 N N . GLY A 1 78 ? -7.324 -8.926 -9.952 1.00 82.69 78 GLY A N 1
ATOM 594 C CA . GLY A 1 78 ? -6.747 -9.938 -9.073 1.00 82.69 78 GLY A CA 1
ATOM 595 C C . GLY A 1 78 ? -5.223 -9.887 -8.981 1.00 82.69 78 GLY A C 1
ATOM 596 O O . GLY A 1 78 ? -4.645 -10.609 -8.162 1.00 82.69 78 GLY A O 1
ATOM 597 N N . SER A 1 79 ? -4.555 -9.030 -9.760 1.00 83.50 79 SER A N 1
ATOM 598 C CA . SER A 1 79 ? -3.107 -8.863 -9.677 1.00 83.50 79 SER A CA 1
ATOM 599 C C . SER A 1 79 ? -2.711 -8.272 -8.323 1.00 83.50 79 SER A C 1
ATOM 601 O O . SER A 1 79 ? -3.386 -7.405 -7.759 1.00 83.50 79 SER A O 1
ATOM 603 N N . LYS A 1 80 ? -1.613 -8.785 -7.760 1.00 84.38 80 LYS A N 1
ATOM 604 C CA . LYS A 1 80 ? -1.095 -8.380 -6.450 1.00 84.38 80 LYS A CA 1
ATOM 605 C C . LYS A 1 80 ? 0.296 -7.807 -6.595 1.00 84.38 80 LYS A C 1
ATOM 607 O O . LYS A 1 80 ? 1.161 -8.419 -7.218 1.00 84.38 80 LYS A O 1
ATOM 612 N N . VAL A 1 81 ? 0.520 -6.664 -5.962 1.00 82.56 81 VAL A N 1
ATOM 613 C CA . VAL A 1 81 ? 1.808 -5.986 -5.980 1.00 82.56 81 VAL A CA 1
ATOM 614 C C . VAL A 1 81 ? 2.259 -5.678 -4.563 1.00 82.56 81 VAL A C 1
ATOM 616 O O . VAL A 1 81 ? 1.577 -4.997 -3.798 1.00 82.56 81 VAL A O 1
ATOM 619 N N . PHE A 1 82 ? 3.446 -6.174 -4.222 1.00 82.62 82 PHE A N 1
ATOM 620 C CA . PHE A 1 82 ? 4.103 -5.857 -2.964 1.00 82.62 82 PHE A CA 1
ATOM 621 C C . PHE A 1 82 ? 4.546 -4.389 -2.966 1.00 82.62 82 PHE A C 1
ATOM 623 O O . PHE A 1 82 ? 5.144 -3.908 -3.922 1.00 82.62 82 PHE A O 1
ATOM 630 N N . MET A 1 83 ? 4.267 -3.659 -1.896 1.00 78.06 83 MET A N 1
ATOM 631 C CA . MET A 1 83 ? 4.657 -2.255 -1.696 1.00 78.06 83 MET A CA 1
ATOM 632 C C . MET A 1 83 ? 5.432 -2.031 -0.393 1.00 78.06 83 MET A C 1
ATOM 634 O O . MET A 1 83 ? 5.893 -0.918 -0.130 1.00 78.06 83 MET A O 1
ATOM 638 N N . GLY A 1 84 ? 5.598 -3.085 0.409 1.00 74.88 84 GLY A N 1
ATOM 639 C CA . GLY A 1 84 ? 6.422 -3.076 1.607 1.00 74.88 84 GLY A CA 1
ATOM 640 C C . GLY A 1 84 ? 7.918 -3.040 1.292 1.00 74.88 84 GLY A C 1
ATOM 641 O O . GLY A 1 84 ? 8.368 -3.346 0.189 1.00 74.88 84 GLY A O 1
ATOM 642 N N . SER A 1 85 ? 8.724 -2.671 2.284 1.00 70.31 85 SER A N 1
ATOM 643 C CA . SER A 1 85 ? 10.179 -2.803 2.180 1.00 70.31 85 SER A CA 1
ATOM 644 C C . SER A 1 85 ? 10.623 -4.184 2.656 1.00 70.31 85 SER A C 1
ATOM 646 O O . SER A 1 85 ? 10.173 -4.664 3.701 1.00 70.31 85 SER A O 1
ATOM 648 N N . SER A 1 86 ? 11.553 -4.787 1.917 1.00 69.94 86 SER A N 1
ATOM 649 C CA . SER A 1 86 ? 12.218 -6.035 2.293 1.00 69.94 86 SER A CA 1
ATOM 650 C C . SER A 1 86 ? 12.996 -5.877 3.605 1.00 69.94 86 SER A C 1
ATOM 652 O O . SER A 1 86 ? 13.488 -4.789 3.911 1.00 69.94 86 SER A O 1
ATOM 654 N N . GLY A 1 87 ? 13.105 -6.954 4.389 1.00 67.69 87 GLY A N 1
ATOM 655 C CA . GLY A 1 87 ? 13.933 -6.991 5.607 1.00 67.69 87 GLY A CA 1
ATOM 656 C C . GLY A 1 87 ? 13.416 -6.170 6.797 1.00 67.69 87 GLY A C 1
ATOM 657 O O . GLY A 1 87 ? 14.134 -5.999 7.774 1.00 67.69 87 GLY A O 1
ATOM 658 N N . THR A 1 88 ? 12.176 -5.680 6.754 1.00 65.94 88 THR A N 1
ATOM 659 C CA . THR A 1 88 ? 11.588 -4.811 7.795 1.00 65.94 88 THR A CA 1
ATOM 660 C C . THR A 1 88 ? 11.074 -5.545 9.037 1.00 65.94 88 THR A C 1
ATOM 662 O O . THR A 1 88 ? 10.459 -4.931 9.906 1.00 65.94 88 THR A O 1
ATOM 665 N N . GLY A 1 89 ? 11.295 -6.860 9.132 1.00 66.94 89 GLY A N 1
ATOM 666 C CA . GLY A 1 89 ? 10.761 -7.688 10.218 1.00 66.94 89 GLY A CA 1
ATOM 667 C C . GLY A 1 89 ? 9.265 -7.998 10.096 1.00 66.94 89 GLY A C 1
ATOM 668 O O . GLY A 1 89 ? 8.687 -8.548 11.029 1.00 66.94 89 GLY A O 1
ATOM 669 N N . ALA A 1 90 ? 8.634 -7.672 8.960 1.00 69.69 90 ALA A N 1
ATOM 670 C CA . ALA A 1 90 ? 7.295 -8.159 8.643 1.00 69.69 90 ALA A CA 1
ATOM 671 C C . ALA A 1 90 ? 7.278 -9.706 8.576 1.00 69.69 90 ALA A C 1
ATOM 673 O O . ALA A 1 90 ? 8.305 -10.307 8.245 1.00 69.69 90 ALA A O 1
ATOM 674 N N . PRO A 1 91 ? 6.136 -10.357 8.879 1.00 72.44 91 PRO A N 1
ATOM 675 C CA . PRO A 1 91 ? 5.985 -11.803 8.762 1.00 72.44 91 PRO A CA 1
ATOM 676 C C . PRO A 1 91 ? 6.440 -12.342 7.405 1.00 72.44 91 PRO A C 1
ATOM 678 O O . PRO A 1 91 ? 6.117 -11.766 6.361 1.00 72.44 91 PRO A O 1
ATOM 681 N N . ARG A 1 92 ? 7.153 -13.473 7.456 1.00 74.81 92 ARG A N 1
ATOM 682 C CA . ARG A 1 92 ? 7.623 -14.204 6.280 1.00 74.81 92 ARG A CA 1
ATOM 683 C C . ARG A 1 92 ? 6.528 -15.110 5.727 1.00 74.81 92 ARG A C 1
ATOM 685 O O . ARG A 1 92 ? 6.408 -16.253 6.163 1.00 74.81 92 ARG A O 1
ATOM 692 N N . ASP A 1 93 ? 5.701 -14.599 4.827 1.00 80.31 93 ASP A N 1
ATOM 693 C CA . ASP A 1 93 ? 4.590 -15.343 4.210 1.00 80.31 93 ASP A CA 1
ATOM 694 C C . ASP A 1 93 ? 4.661 -15.394 2.675 1.00 80.31 93 ASP A C 1
ATOM 696 O O . ASP A 1 93 ? 3.695 -15.794 2.025 1.00 80.31 93 ASP A O 1
ATOM 700 N N . GLY A 1 94 ? 5.795 -15.000 2.084 1.00 79.44 94 GLY A N 1
ATOM 701 C CA . GLY A 1 94 ? 5.991 -15.012 0.635 1.00 79.44 94 GLY A CA 1
ATOM 702 C C . GLY A 1 94 ? 5.359 -13.836 -0.110 1.00 79.44 94 GLY A C 1
ATOM 703 O O . GLY A 1 94 ? 5.392 -13.827 -1.339 1.00 79.44 94 GLY A O 1
ATOM 704 N N . ALA A 1 95 ? 4.810 -12.835 0.591 1.00 77.81 95 ALA A N 1
ATOM 705 C CA . ALA A 1 95 ? 4.336 -11.602 -0.041 1.00 77.81 95 ALA A CA 1
ATOM 706 C C . ALA A 1 95 ? 5.480 -10.750 -0.623 1.00 77.81 95 ALA A C 1
ATOM 708 O O . ALA A 1 95 ? 5.271 -10.042 -1.606 1.00 77.81 95 ALA A O 1
ATOM 709 N N . ASP A 1 96 ? 6.682 -10.809 -0.036 1.00 79.19 96 ASP A N 1
ATOM 710 C CA . ASP A 1 96 ? 7.878 -10.200 -0.620 1.00 79.19 96 ASP A CA 1
ATOM 711 C C . ASP A 1 96 ? 8.528 -11.192 -1.602 1.00 79.19 96 ASP A C 1
ATOM 713 O O . ASP A 1 96 ? 9.048 -12.220 -1.167 1.00 79.19 96 ASP A O 1
ATOM 717 N N . PRO A 1 97 ? 8.575 -10.904 -2.916 1.00 76.06 97 PRO A N 1
ATOM 718 C CA . PRO A 1 97 ? 9.205 -11.796 -3.892 1.00 76.06 97 PRO A CA 1
ATOM 719 C C . PRO A 1 97 ? 10.718 -11.965 -3.675 1.00 76.06 97 PRO A C 1
ATOM 721 O O . PRO A 1 97 ? 11.328 -12.854 -4.267 1.00 76.06 97 PRO A O 1
ATOM 724 N N . ARG A 1 98 ? 11.340 -11.110 -2.853 1.00 77.38 98 ARG A N 1
ATOM 725 C CA . ARG A 1 98 ? 12.764 -11.170 -2.487 1.00 77.38 98 ARG A CA 1
ATOM 726 C C . ARG A 1 98 ? 13.003 -11.930 -1.185 1.00 77.38 98 ARG A C 1
ATOM 728 O O . ARG A 1 98 ? 14.150 -12.072 -0.762 1.00 77.38 98 ARG A O 1
ATOM 735 N N . GLU A 1 99 ? 11.946 -12.403 -0.536 1.00 77.69 99 GLU A N 1
ATOM 736 C CA . GLU A 1 99 ? 12.054 -13.228 0.654 1.00 77.69 99 GL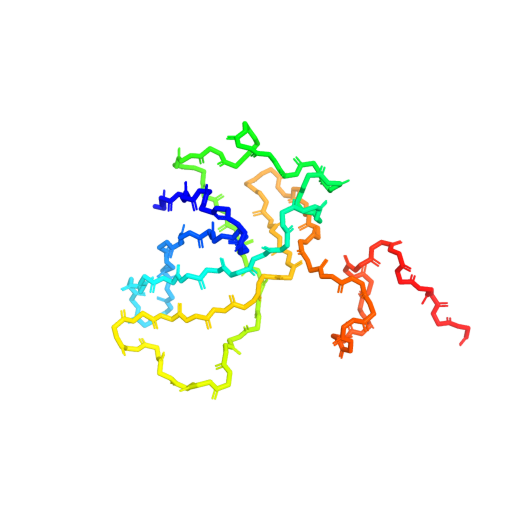U A CA 1
ATOM 737 C C . GLU A 1 99 ? 12.674 -14.582 0.309 1.00 77.69 99 GLU A C 1
ATOM 739 O O . GLU A 1 99 ? 12.199 -15.300 -0.574 1.00 77.69 99 GLU A O 1
ATOM 744 N N . SER A 1 100 ? 13.749 -14.955 1.011 1.00 72.25 100 SER A N 1
ATOM 745 C CA . SER A 1 100 ? 14.295 -16.296 0.841 1.00 72.25 100 SER A CA 1
ATOM 746 C C . SER A 1 100 ? 13.288 -17.315 1.366 1.00 72.25 100 SER A C 1
ATOM 748 O O . SER A 1 100 ? 12.816 -17.227 2.505 1.00 72.25 100 SER A O 1
ATOM 750 N N . LYS A 1 101 ? 12.959 -18.308 0.532 1.00 60.84 101 LYS A N 1
ATOM 751 C CA . LYS A 1 101 ? 12.183 -19.459 0.990 1.00 60.84 101 LYS A CA 1
ATOM 752 C C . LYS A 1 101 ? 12.978 -20.133 2.105 1.00 60.84 101 LYS A C 1
ATOM 754 O O . LYS A 1 101 ? 14.165 -20.417 1.941 1.00 60.84 101 LYS A O 1
ATOM 759 N N . ARG A 1 102 ? 12.334 -20.308 3.260 1.00 59.38 102 ARG A N 1
ATOM 760 C CA . ARG A 1 102 ? 12.916 -20.976 4.428 1.00 59.38 102 ARG A CA 1
ATOM 761 C C . ARG A 1 102 ? 13.475 -22.336 3.970 1.00 59.38 102 ARG A C 1
ATOM 763 O O . ARG A 1 102 ? 12.755 -23.068 3.295 1.00 59.38 102 ARG A O 1
ATOM 770 N N . LYS A 1 103 ? 14.753 -22.611 4.265 1.00 47.81 103 LYS A N 1
ATOM 771 C CA . LYS A 1 103 ? 15.295 -23.978 4.213 1.00 47.81 103 LYS A CA 1
ATOM 772 C C . LYS A 1 103 ? 14.610 -24.828 5.275 1.00 47.81 103 LYS A C 1
ATOM 774 O O . LYS A 1 103 ? 14.312 -24.256 6.352 1.00 47.81 103 LYS A O 1
#